Protein AF-A0A7C1BFT5-F1 (afdb_monomer)

pLDDT: mean 89.75, std 9.21, range [56.72, 97.69]

Mean predicted aligned error: 4.36 Å

Radius of gyration: 13.55 Å; Cα contacts (8 Å, |Δi|>4): 122; chains: 1; bounding box: 38×24×30 Å

Nearest PDB structures (foldseek):
  6qnp-assembly3_C  TM=5.684E-01  e=1.935E+00  Homo sapiens
  6rbk-assembly1_C  TM=3.543E-01  e=9.810E+00  Serratia entomophila

Foldseek 3Di:
DADPVGDWDDLDPVAPQKIWHWDDDPPAIWIAIGGNVCRVSRVVDDTDGPVRLVVVQVVCVVVVVDGDVCSSDDVVVRVVRHVVVVVVD

Solvent-accessible surface area (backbone atoms only — not comparable to full-atom values): 5245 Å² total; per-residue (Å²): 96,74,60,97,93,39,38,35,49,54,56,41,84,92,42,80,50,38,37,36,33,44,46,83,49,97,88,50,53,26,38,33,65,38,33,71,92,40,66,62,48,44,80,78,45,68,78,41,47,54,68,58,54,51,52,52,40,51,52,27,58,74,71,66,77,53,82,54,74,56,84,53,64,57,67,67,62,44,54,49,51,55,52,53,57,64,75,76,110

Secondary structure (DSSP, 8-state):
-EETTEEEE-SSTT-TTEEEEEEE-SSSEEEEEEETTBTHHHHH---EEHHHHHHHHHHHHHTT----GGGG--HHHHHHHHHHHHHT-

Structure (mmCIF, N/CA/C/O backbone):
data_AF-A0A7C1BFT5-F1
#
_entry.id   AF-A0A7C1BFT5-F1
#
loop_
_atom_site.group_PDB
_atom_site.id
_atom_site.type_symbol
_atom_site.label_atom_id
_atom_site.label_alt_id
_atom_site.label_comp_id
_atom_site.label_asym_id
_atom_site.label_entity_id
_atom_site.label_seq_id
_atom_site.pdbx_PDB_ins_code
_atom_site.Cartn_x
_atom_site.Cartn_y
_atom_site.Cartn_z
_atom_site.occupancy
_atom_site.B_iso_or_equiv
_atom_site.auth_seq_id
_atom_site.auth_comp_id
_atom_site.auth_asym_id
_atom_site.auth_atom_id
_atom_site.pdbx_PDB_model_num
ATOM 1 N N . MET A 1 1 ? -11.028 4.062 1.751 1.00 87.62 1 MET A N 1
ATOM 2 C CA . MET A 1 1 ? -12.015 3.246 1.009 1.00 87.62 1 MET A CA 1
ATOM 3 C C . MET A 1 1 ? -11.845 1.804 1.467 1.00 87.62 1 MET A C 1
ATOM 5 O O . MET A 1 1 ? -10.771 1.491 1.972 1.00 87.62 1 MET A O 1
ATOM 9 N N . GLN A 1 2 ? -12.876 0.965 1.364 1.00 93.75 2 GLN A N 1
ATOM 10 C CA . GLN A 1 2 ? -12.843 -0.425 1.831 1.00 93.75 2 GLN A CA 1
ATOM 11 C C . GLN A 1 2 ? -13.660 -1.312 0.889 1.00 93.75 2 GLN A C 1
ATOM 13 O O . GLN A 1 2 ? -14.704 -0.875 0.406 1.00 93.75 2 GLN A O 1
ATOM 18 N N . ASP A 1 3 ? -13.191 -2.528 0.639 1.00 94.50 3 ASP A N 1
ATOM 19 C CA . ASP A 1 3 ? -13.945 -3.605 -0.009 1.00 94.50 3 ASP A CA 1
ATOM 20 C C . ASP A 1 3 ? -13.674 -4.950 0.698 1.00 94.50 3 ASP A C 1
ATOM 22 O O . ASP A 1 3 ? -13.157 -4.969 1.819 1.00 94.50 3 ASP A O 1
ATOM 26 N N . GLU A 1 4 ? -14.047 -6.065 0.068 1.00 93.75 4 GLU A N 1
ATOM 27 C CA . GLU A 1 4 ? -13.882 -7.424 0.604 1.00 93.75 4 GLU A CA 1
ATOM 28 C C . GLU A 1 4 ? -12.414 -7.828 0.829 1.00 93.75 4 GLU A C 1
ATOM 30 O O . GLU A 1 4 ? -12.138 -8.656 1.696 1.00 93.75 4 GLU A O 1
ATOM 35 N N . LEU A 1 5 ? -11.465 -7.228 0.100 1.00 92.56 5 LEU A N 1
ATOM 36 C CA . LEU A 1 5 ? -10.027 -7.479 0.249 1.00 92.56 5 LEU A CA 1
ATOM 37 C C . LEU A 1 5 ? -9.389 -6.598 1.337 1.00 92.56 5 LEU A C 1
ATOM 39 O O . LEU A 1 5 ? -8.291 -6.897 1.811 1.00 92.56 5 LEU A O 1
ATOM 43 N N . GLY A 1 6 ? -10.078 -5.534 1.763 1.00 95.06 6 GLY A N 1
ATOM 44 C CA . GLY A 1 6 ? -9.700 -4.713 2.910 1.00 95.06 6 GLY A CA 1
ATOM 45 C C . GLY A 1 6 ? -9.702 -3.212 2.636 1.00 95.06 6 GLY A C 1
ATOM 46 O O . GLY A 1 6 ? -10.375 -2.706 1.736 1.00 95.06 6 GLY A O 1
ATOM 47 N N . LEU A 1 7 ? -8.961 -2.472 3.464 1.00 97.44 7 LEU A N 1
ATOM 48 C CA . LEU A 1 7 ? -8.784 -1.030 3.310 1.00 97.44 7 LEU A CA 1
ATOM 49 C C . LEU A 1 7 ? -7.800 -0.746 2.185 1.00 97.44 7 LEU A C 1
ATOM 51 O O . LEU A 1 7 ? -6.739 -1.361 2.119 1.00 97.44 7 LEU A O 1
ATOM 55 N N . TYR A 1 8 ? -8.124 0.226 1.339 1.00 97.31 8 TYR A N 1
ATOM 56 C CA . TYR A 1 8 ? -7.252 0.614 0.239 1.00 97.31 8 TYR A CA 1
ATOM 57 C C . TYR A 1 8 ? -7.349 2.101 -0.107 1.00 97.31 8 TYR A C 1
ATOM 59 O O . TYR A 1 8 ? -8.316 2.805 0.232 1.00 97.31 8 TYR A O 1
ATOM 67 N N . TYR A 1 9 ? -6.344 2.556 -0.854 1.00 97.06 9 TYR A N 1
ATOM 68 C CA . TYR A 1 9 ? -6.369 3.793 -1.628 1.00 97.06 9 TYR A CA 1
ATOM 69 C C . TYR A 1 9 ? -6.001 3.543 -3.093 1.00 97.06 9 TYR A C 1
ATOM 71 O O . TYR A 1 9 ? -5.490 2.485 -3.455 1.00 97.06 9 TYR A O 1
ATOM 79 N N . ASN A 1 10 ? -6.300 4.523 -3.948 1.00 96.38 10 ASN A N 1
ATOM 80 C CA . ASN A 1 10 ? -5.894 4.504 -5.351 1.00 96.38 10 ASN A CA 1
ATOM 81 C C . ASN A 1 10 ? -4.568 5.269 -5.457 1.00 96.38 10 ASN A C 1
ATOM 83 O O . ASN A 1 10 ? -4.607 6.497 -5.339 1.00 96.38 10 ASN A O 1
ATOM 87 N N . PRO A 1 11 ? -3.420 4.593 -5.639 1.00 94.50 11 PRO A N 1
ATOM 88 C CA . PRO A 1 11 ? -2.117 5.258 -5.684 1.00 94.50 11 PRO A CA 1
ATOM 89 C C . PRO A 1 11 ? -1.953 6.136 -6.933 1.00 94.50 11 PRO A C 1
ATOM 91 O O . PRO A 1 11 ? -1.151 7.062 -6.938 1.00 94.50 11 PRO A O 1
ATOM 94 N N . ILE A 1 12 ? -2.741 5.870 -7.979 1.00 93.62 12 ILE A N 1
ATOM 95 C CA . ILE A 1 12 ? -2.840 6.683 -9.192 1.00 93.62 12 ILE A CA 1
ATOM 96 C C . ILE A 1 12 ? -4.302 7.111 -9.324 1.00 93.62 12 ILE A C 1
ATOM 98 O O . ILE A 1 12 ? -5.200 6.272 -9.436 1.00 93.62 12 ILE A O 1
ATOM 102 N N . LEU A 1 13 ? -4.575 8.415 -9.273 1.00 89.44 13 LEU A N 1
ATOM 103 C CA . LEU A 1 13 ? -5.950 8.917 -9.223 1.00 89.44 13 LEU A CA 1
ATOM 104 C C . LEU A 1 13 ? -6.711 8.628 -10.518 1.00 89.44 13 LEU A C 1
ATOM 106 O O . LEU A 1 13 ? -7.893 8.281 -10.454 1.00 89.44 13 LEU A O 1
ATOM 110 N N . GLU A 1 14 ? -6.022 8.715 -11.649 1.00 93.50 14 GLU A N 1
ATOM 111 C CA . GLU A 1 14 ? -6.531 8.490 -12.998 1.00 93.50 14 GLU A CA 1
ATOM 112 C C . GLU A 1 14 ? -6.717 6.998 -13.313 1.00 93.50 14 GLU A C 1
ATOM 114 O O . GLU A 1 14 ? -7.480 6.654 -14.213 1.00 93.50 14 GLU A O 1
ATOM 119 N N . ASN A 1 15 ? -6.069 6.100 -12.559 1.00 92.75 15 ASN A N 1
ATOM 120 C CA . ASN A 1 15 ? -6.124 4.659 -12.785 1.00 92.75 15 ASN A CA 1
ATOM 121 C C . ASN A 1 15 ? -6.694 3.912 -11.570 1.00 92.75 15 ASN A C 1
ATOM 123 O O . ASN A 1 15 ? -5.967 3.431 -10.705 1.00 92.75 15 ASN A O 1
ATOM 127 N N . LYS A 1 16 ? -8.022 3.754 -11.549 1.00 92.06 16 LYS A N 1
ATOM 128 C CA . LYS A 1 16 ? -8.758 3.028 -10.494 1.00 92.06 16 LYS A CA 1
ATOM 129 C C . LYS A 1 16 ? -8.629 1.504 -10.559 1.00 92.06 16 LYS A C 1
ATOM 131 O O . LYS A 1 16 ? -9.179 0.816 -9.699 1.00 92.06 16 LYS A O 1
ATOM 136 N N . LYS A 1 17 ? -7.949 0.976 -11.581 1.00 94.19 17 LYS A N 1
ATOM 137 C CA . LYS A 1 17 ? -7.672 -0.459 -11.691 1.00 94.19 17 LYS A CA 1
ATOM 138 C C . LYS A 1 17 ? -6.552 -0.890 -10.759 1.00 94.19 17 LYS A C 1
ATOM 140 O O . LYS A 1 17 ? -6.523 -2.048 -10.369 1.00 94.19 17 LYS A O 1
ATOM 145 N N . ILE A 1 18 ? -5.672 0.037 -10.382 1.00 93.88 18 ILE A N 1
ATOM 146 C CA . ILE A 1 18 ? -4.616 -0.209 -9.407 1.00 93.88 18 ILE A CA 1
ATOM 147 C C . ILE A 1 18 ? -5.107 0.254 -8.042 1.00 93.88 18 ILE A C 1
ATOM 149 O O . ILE A 1 18 ? -5.542 1.396 -7.871 1.00 93.88 18 ILE A O 1
ATOM 153 N N . ARG A 1 19 ? -5.007 -0.634 -7.058 1.00 96.06 19 ARG A N 1
ATOM 154 C CA . ARG A 1 19 ? -5.303 -0.342 -5.656 1.00 96.06 19 ARG A CA 1
ATOM 155 C C . ARG A 1 19 ? -4.096 -0.697 -4.810 1.00 96.06 19 ARG A C 1
ATOM 157 O O . ARG A 1 19 ? -3.413 -1.687 -5.062 1.00 96.06 19 ARG A O 1
ATOM 164 N N . MET A 1 20 ? -3.855 0.123 -3.798 1.00 96.69 20 MET A N 1
ATOM 165 C CA . MET A 1 20 ? -2.905 -0.180 -2.744 1.00 96.69 20 MET A CA 1
ATOM 166 C C . MET A 1 20 ? -3.687 -0.496 -1.479 1.00 96.69 20 MET A C 1
ATOM 168 O O . MET A 1 20 ? -4.283 0.398 -0.871 1.00 96.69 20 MET A O 1
ATOM 172 N N . TYR A 1 21 ? -3.696 -1.770 -1.111 1.00 97.44 21 TYR A N 1
ATOM 173 C CA . TYR A 1 21 ? -4.286 -2.240 0.129 1.00 97.44 21 TYR A CA 1
ATOM 174 C C . TYR A 1 21 ? -3.350 -1.964 1.295 1.00 97.44 21 TYR A C 1
ATOM 176 O O . TYR A 1 21 ? -2.128 -2.025 1.152 1.00 97.44 21 TYR A O 1
ATOM 184 N N . VAL A 1 22 ? -3.938 -1.650 2.446 1.00 97.69 22 VAL A N 1
ATOM 185 C CA . VAL A 1 22 ? -3.222 -1.307 3.673 1.00 97.69 22 VAL A CA 1
ATOM 186 C C . VAL A 1 22 ? -3.833 -2.026 4.862 1.00 97.69 22 VAL A C 1
ATOM 188 O O . VAL A 1 22 ? -5.056 -2.116 4.993 1.00 97.69 22 VAL A O 1
ATOM 191 N N . ARG A 1 23 ? -2.981 -2.503 5.765 1.00 96.88 23 ARG A N 1
ATOM 192 C CA . ARG A 1 23 ? -3.414 -3.045 7.055 1.00 96.88 23 ARG A CA 1
ATOM 193 C C . ARG A 1 23 ? -2.422 -2.684 8.154 1.00 96.88 23 ARG A C 1
ATOM 195 O O . ARG A 1 23 ? -1.277 -2.331 7.880 1.00 96.88 23 ARG A O 1
ATOM 202 N N . SER A 1 24 ? -2.877 -2.776 9.400 1.00 95.94 24 SER A N 1
ATOM 203 C CA . SER A 1 24 ? -1.958 -2.821 10.536 1.00 95.94 24 SER A CA 1
ATOM 204 C C . SER A 1 24 ? -1.342 -4.214 10.583 1.00 95.94 24 SER A C 1
ATOM 206 O O . SER A 1 24 ? -2.079 -5.186 10.760 1.00 95.94 24 SER A O 1
ATOM 208 N N . GLY A 1 25 ? -0.027 -4.302 10.406 1.00 92.06 25 GLY A N 1
ATOM 209 C CA . GLY A 1 25 ? 0.744 -5.492 10.741 1.00 92.06 25 GLY A CA 1
ATOM 210 C C . GLY A 1 25 ? 1.027 -5.562 12.242 1.00 92.06 25 GLY A C 1
ATOM 211 O O . GLY A 1 25 ? 0.482 -4.778 13.027 1.00 92.06 25 GLY A O 1
ATOM 212 N N . THR A 1 26 ? 1.883 -6.507 12.631 1.00 87.50 26 THR A N 1
ATOM 213 C CA . THR A 1 26 ? 2.324 -6.691 14.024 1.00 87.50 26 THR A CA 1
ATOM 214 C C . THR A 1 26 ? 3.139 -5.496 14.517 1.00 87.50 26 THR A C 1
ATOM 216 O O . THR A 1 26 ? 2.852 -4.971 15.590 1.00 87.50 26 THR A O 1
ATOM 219 N N . ASP A 1 27 ? 4.103 -5.042 13.710 1.00 88.94 27 ASP A N 1
ATOM 220 C C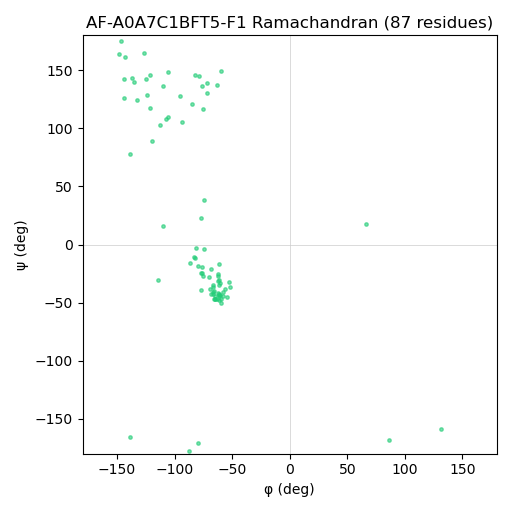A . ASP A 1 27 ? 5.061 -3.997 14.093 1.00 88.94 27 ASP A CA 1
ATOM 221 C C . ASP A 1 27 ? 4.909 -2.712 13.267 1.00 88.94 27 ASP A C 1
ATOM 223 O O . ASP A 1 27 ? 5.152 -1.609 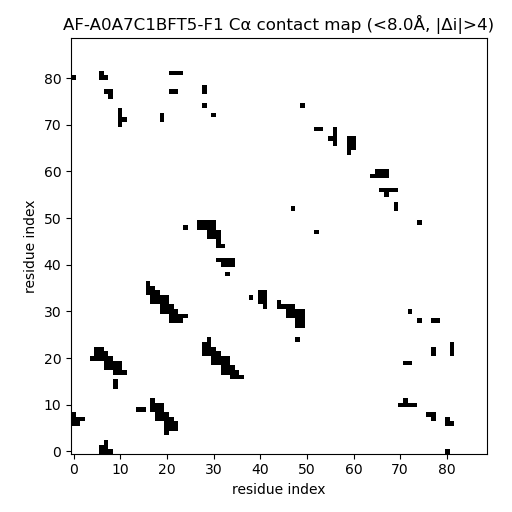13.762 1.00 88.94 27 ASP A O 1
ATOM 227 N N . GLU A 1 28 ? 4.470 -2.823 12.011 1.00 94.56 28 GLU A N 1
ATOM 228 C CA . GL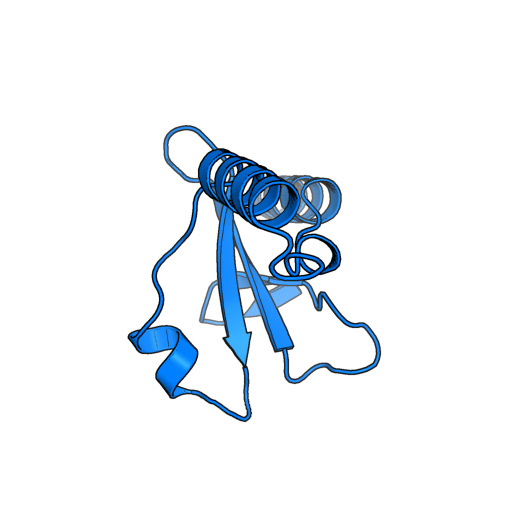U A 1 28 ? 4.294 -1.673 11.130 1.00 94.56 28 GLU A CA 1
ATOM 229 C C . GLU A 1 28 ? 3.127 -1.817 10.148 1.00 94.56 28 GLU A C 1
ATOM 231 O O . GLU A 1 28 ? 2.426 -2.827 10.097 1.00 94.56 28 GLU A O 1
ATOM 236 N N . ILE A 1 29 ? 2.875 -0.749 9.388 1.00 96.69 29 ILE A N 1
ATOM 237 C CA . ILE A 1 29 ? 1.876 -0.755 8.322 1.00 96.69 29 ILE A CA 1
ATOM 238 C C . ILE A 1 29 ? 2.403 -1.604 7.172 1.00 96.69 29 ILE A C 1
ATOM 240 O O . ILE A 1 29 ? 3.515 -1.387 6.684 1.00 96.69 29 ILE A O 1
ATOM 244 N N . GLU A 1 30 ? 1.559 -2.513 6.707 1.00 97.69 30 GLU A N 1
ATOM 245 C CA . GLU A 1 30 ? 1.836 -3.344 5.547 1.00 97.69 30 GLU A CA 1
ATOM 246 C C . GLU A 1 30 ? 1.016 -2.881 4.347 1.00 97.69 30 GLU A C 1
ATOM 248 O O . GLU A 1 30 ? -0.123 -2.414 4.473 1.00 97.69 30 GLU A O 1
ATOM 253 N N . PHE A 1 31 ? 1.601 -3.069 3.171 1.00 97.06 31 PHE A N 1
ATOM 254 C CA . PHE A 1 31 ? 1.039 -2.700 1.886 1.00 97.06 31 PHE A CA 1
ATOM 255 C C . PHE A 1 31 ? 0.927 -3.931 0.995 1.00 97.06 31 PHE A C 1
ATOM 257 O O . PHE A 1 31 ? 1.788 -4.810 1.026 1.00 97.06 31 PHE A O 1
ATOM 264 N N . ARG A 1 32 ? -0.111 -3.986 0.165 1.00 96.00 32 ARG A N 1
ATOM 265 C CA . ARG A 1 32 ? -0.240 -5.008 -0.877 1.00 96.00 32 ARG A CA 1
ATOM 266 C C . ARG A 1 32 ? -0.876 -4.404 -2.112 1.00 96.00 32 ARG A C 1
ATOM 268 O O . ARG A 1 32 ? -1.934 -3.779 -2.038 1.00 96.00 32 ARG A O 1
ATOM 275 N N . MET A 1 33 ? -0.212 -4.568 -3.246 1.00 93.88 33 MET A N 1
ATOM 276 C CA . MET A 1 33 ? -0.716 -4.058 -4.511 1.00 93.88 33 MET A CA 1
ATOM 277 C C . MET A 1 33 ? -1.734 -5.023 -5.106 1.00 93.88 33 MET A C 1
ATOM 279 O O . MET A 1 33 ? -1.615 -6.238 -4.978 1.00 93.88 33 MET A O 1
ATOM 283 N N . TRP A 1 34 ? -2.723 -4.454 -5.777 1.00 94.94 34 TRP A N 1
ATOM 284 C CA . TRP A 1 34 ? -3.692 -5.183 -6.571 1.00 94.94 34 TRP A CA 1
ATOM 285 C C . TRP A 1 34 ? -3.926 -4.449 -7.884 1.00 94.94 34 TRP A C 1
ATOM 287 O O . TRP A 1 34 ? -3.974 -3.213 -7.911 1.00 94.94 34 TRP A O 1
ATOM 297 N N . ASN A 1 35 ? -4.116 -5.208 -8.957 1.00 94.06 35 ASN A N 1
ATOM 298 C CA . ASN A 1 35 ? -4.427 -4.682 -10.273 1.00 94.06 35 ASN A CA 1
ATOM 299 C C . ASN A 1 35 ? -5.599 -5.457 -10.888 1.00 94.06 35 ASN A C 1
ATOM 301 O O . ASN A 1 35 ? -5.525 -6.668 -11.057 1.00 94.06 35 ASN A O 1
ATOM 305 N N . ALA A 1 36 ? -6.665 -4.758 -11.276 1.00 93.31 36 ALA A N 1
ATOM 306 C CA . ALA A 1 36 ? -7.829 -5.371 -11.917 1.00 93.31 36 ALA A CA 1
ATOM 307 C C . ALA A 1 36 ? -7.493 -6.054 -13.255 1.00 93.31 36 ALA A C 1
ATOM 309 O O . ALA A 1 36 ? -8.149 -7.023 -13.626 1.00 93.31 36 ALA A O 1
ATOM 310 N N . ASP A 1 37 ? -6.493 -5.534 -13.976 1.00 94.88 37 ASP A N 1
ATOM 311 C CA . ASP A 1 37 ? -6.046 -6.094 -15.258 1.00 94.88 37 ASP A CA 1
ATOM 312 C C . ASP A 1 37 ? -5.070 -7.272 -15.076 1.00 94.88 37 ASP A C 1
ATOM 314 O O . ASP A 1 37 ? -4.774 -7.970 -16.042 1.00 94.88 37 ASP A O 1
ATOM 318 N N . ASP A 1 38 ? -4.584 -7.503 -13.852 1.00 92.81 38 ASP A N 1
ATOM 319 C CA . ASP A 1 38 ? -3.700 -8.616 -13.500 1.00 92.81 38 ASP A CA 1
ATOM 320 C C . ASP A 1 38 ? -4.114 -9.225 -12.146 1.00 92.81 38 ASP A C 1
ATOM 322 O O . ASP A 1 38 ? -3.504 -8.939 -11.112 1.00 92.81 38 ASP A O 1
ATOM 326 N N . PRO A 1 39 ? -5.180 -10.051 -12.118 1.00 86.06 39 PRO A N 1
ATOM 327 C CA . PRO A 1 39 ? -5.652 -10.673 -10.883 1.00 86.06 39 PRO A CA 1
ATOM 328 C C . PRO A 1 39 ? -4.623 -11.611 -10.236 1.00 86.06 39 PRO A C 1
ATOM 330 O O . PRO A 1 39 ? -4.649 -11.781 -9.018 1.00 86.06 39 PRO A O 1
ATOM 333 N N . GLY A 1 40 ? -3.714 -12.194 -11.033 1.00 90.50 4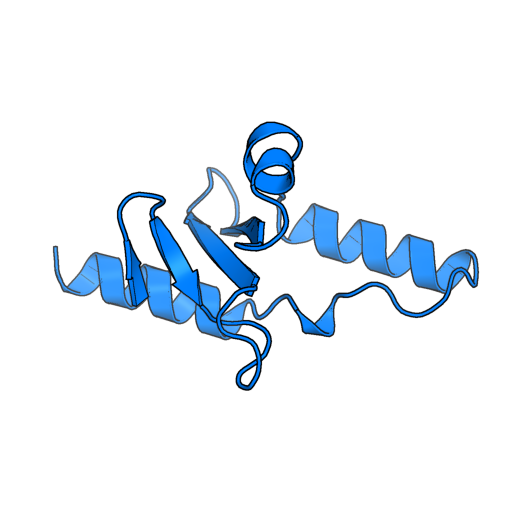0 GLY A N 1
ATOM 334 C CA . GLY A 1 40 ? -2.648 -13.080 -10.551 1.00 90.50 40 GLY A CA 1
ATOM 335 C C . GLY A 1 40 ? -1.690 -12.373 -9.597 1.00 90.50 40 GLY A C 1
ATOM 336 O O . GLY A 1 40 ? -1.256 -12.970 -8.617 1.00 90.50 40 GLY A O 1
ATOM 337 N N . MET A 1 41 ? -1.488 -11.062 -9.783 1.00 89.31 41 MET A N 1
ATOM 338 C CA . MET A 1 41 ? -0.694 -10.224 -8.882 1.00 89.31 41 MET A CA 1
ATOM 339 C C . MET A 1 41 ? -1.120 -10.352 -7.4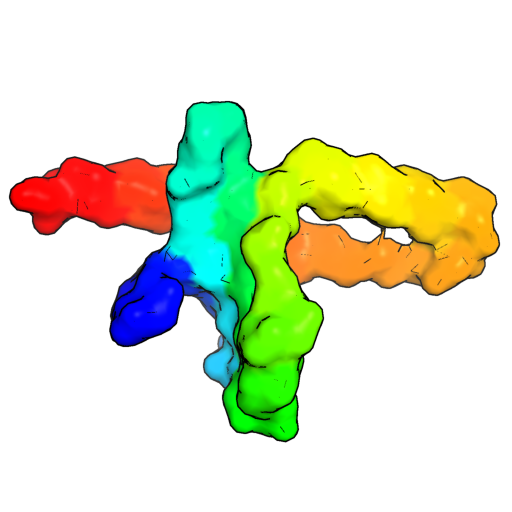17 1.00 89.31 41 MET A C 1
ATOM 341 O O . MET A 1 41 ? -0.272 -10.312 -6.529 1.00 89.31 41 MET A O 1
ATOM 345 N N . TRP A 1 42 ? -2.418 -10.493 -7.133 1.00 90.81 42 TRP A N 1
ATOM 346 C CA . TRP A 1 42 ? -2.852 -10.656 -5.750 1.00 90.81 42 TRP A CA 1
ATOM 347 C C . TRP A 1 42 ? -2.357 -11.974 -5.170 1.00 90.81 42 TRP A C 1
ATOM 349 O O . TRP A 1 42 ? -1.805 -11.971 -4.080 1.00 90.81 42 TRP A O 1
ATOM 359 N N . GLU A 1 43 ? -2.514 -13.081 -5.888 1.00 88.69 43 GLU A N 1
ATOM 360 C CA . GLU A 1 43 ? -2.118 -14.408 -5.406 1.00 88.69 43 GLU A CA 1
ATOM 361 C C . GLU A 1 43 ? -0.594 -14.555 -5.314 1.00 88.69 43 GLU A C 1
ATOM 363 O O . GLU A 1 43 ? -0.082 -15.106 -4.339 1.00 88.69 43 GLU A O 1
ATOM 368 N N . ASP A 1 44 ? 0.131 -13.991 -6.280 1.00 88.38 44 ASP A N 1
ATOM 369 C CA . ASP A 1 44 ? 1.587 -14.110 -6.381 1.00 88.38 44 ASP A CA 1
ATOM 370 C C . ASP A 1 44 ? 2.336 -13.209 -5.385 1.00 88.38 44 ASP A C 1
ATOM 372 O O . ASP A 1 44 ? 3.477 -13.497 -5.011 1.00 88.38 44 ASP A O 1
ATOM 376 N N . HIS A 1 45 ? 1.714 -12.115 -4.931 1.00 85.25 45 HIS A N 1
ATOM 377 C CA . HIS A 1 45 ? 2.346 -11.153 -4.029 1.00 85.25 45 HIS A CA 1
ATOM 378 C C . HIS A 1 45 ? 1.758 -11.190 -2.623 1.00 85.25 45 HIS A C 1
ATOM 380 O O . HIS A 1 45 ? 0.547 -11.175 -2.426 1.00 85.25 45 HIS A O 1
ATOM 386 N N . GLY A 1 46 ? 2.632 -11.153 -1.618 1.00 91.81 46 GLY A N 1
ATOM 387 C CA . GLY A 1 46 ? 2.255 -11.027 -0.214 1.00 91.81 46 GLY A CA 1
ATOM 388 C C . GLY A 1 46 ? 2.094 -9.580 0.256 1.00 91.81 46 GLY A C 1
ATOM 389 O O . GLY A 1 46 ? 2.248 -8.618 -0.496 1.00 91.81 46 GLY A O 1
ATOM 390 N N . TRP A 1 47 ? 1.804 -9.443 1.546 1.00 95.56 47 TRP A N 1
ATOM 391 C CA . TRP A 1 47 ? 1.903 -8.171 2.254 1.00 95.56 47 TRP A CA 1
ATOM 392 C C . TRP A 1 47 ? 3.367 -7.795 2.451 1.00 95.56 47 TRP A C 1
ATOM 394 O O . TRP A 1 47 ? 4.193 -8.654 2.756 1.00 95.56 47 TRP A O 1
ATOM 404 N N . VAL A 1 48 ? 3.677 -6.514 2.266 1.00 94.25 48 VAL A N 1
ATOM 405 C CA . VAL A 1 48 ? 5.031 -5.988 2.399 1.00 94.25 48 VAL A CA 1
ATOM 406 C C . VAL A 1 48 ? 5.058 -4.862 3.415 1.00 94.25 48 VAL A C 1
ATOM 408 O O . VAL A 1 48 ? 4.303 -3.893 3.352 1.00 94.25 48 VAL A O 1
ATOM 411 N N . GLU A 1 49 ? 5.979 -5.018 4.342 1.00 95.69 49 GLU A N 1
ATOM 412 C CA . GLU A 1 49 ? 6.338 -4.106 5.409 1.00 95.69 49 GLU A CA 1
ATOM 413 C C . GLU A 1 49 ? 6.905 -2.770 4.878 1.00 95.69 49 GLU A C 1
ATOM 415 O O . GLU A 1 49 ? 7.695 -2.739 3.926 1.00 95.69 49 GLU A O 1
ATOM 420 N N . TRP A 1 50 ? 6.498 -1.636 5.469 1.00 95.31 50 TRP A N 1
ATOM 421 C CA . TRP A 1 50 ? 6.976 -0.306 5.057 1.00 95.31 50 TRP A CA 1
ATOM 422 C C . TRP A 1 50 ? 8.503 -0.182 5.102 1.00 95.31 50 TRP A C 1
ATOM 424 O O . TRP A 1 50 ? 9.119 0.444 4.234 1.00 95.31 50 TRP A O 1
ATOM 434 N N . SER A 1 51 ? 9.137 -0.775 6.108 1.00 94.25 51 SER A N 1
ATOM 435 C CA . SER A 1 51 ? 10.586 -0.829 6.240 1.00 94.25 51 SER A CA 1
ATOM 436 C C . SER A 1 51 ? 11.239 -1.592 5.085 1.00 94.25 51 SER A C 1
ATOM 438 O O . SER A 1 51 ? 12.238 -1.115 4.543 1.00 94.25 51 SER A O 1
ATOM 440 N N . ALA A 1 52 ? 10.662 -2.716 4.656 1.00 92.69 52 ALA A N 1
ATOM 441 C CA . ALA A 1 52 ? 11.144 -3.501 3.523 1.00 92.69 52 ALA A CA 1
ATOM 442 C C . ALA A 1 52 ? 11.006 -2.732 2.198 1.00 92.69 52 ALA A C 1
ATOM 444 O O . ALA A 1 52 ? 11.933 -2.732 1.388 1.00 92.69 52 ALA A O 1
ATOM 445 N N . ILE A 1 53 ? 9.905 -1.995 2.004 1.00 92.12 53 ILE A N 1
ATOM 446 C CA . ILE A 1 53 ? 9.702 -1.130 0.827 1.00 92.12 53 ILE A CA 1
ATOM 447 C C . ILE A 1 53 ? 10.773 -0.034 0.750 1.00 92.12 53 ILE A C 1
ATOM 449 O O . ILE A 1 53 ? 11.340 0.204 -0.319 1.00 92.12 53 ILE A O 1
ATOM 453 N N . LYS A 1 54 ? 11.083 0.620 1.877 1.00 91.88 54 LYS A N 1
ATOM 454 C CA . LYS A 1 54 ? 12.147 1.637 1.939 1.00 91.88 54 LYS A CA 1
ATOM 455 C C . LYS A 1 54 ? 13.520 1.041 1.624 1.00 91.88 54 LYS A C 1
ATOM 457 O O . LYS A 1 54 ? 14.228 1.595 0.792 1.00 91.88 54 LYS A O 1
ATOM 462 N N . GLN A 1 55 ? 13.855 -0.100 2.228 1.00 91.19 55 GLN A N 1
ATOM 463 C CA . GLN A 1 55 ? 15.128 -0.788 1.986 1.00 91.19 55 GLN A CA 1
ATOM 464 C C . GLN A 1 55 ? 15.285 -1.185 0.516 1.00 91.19 55 GLN A C 1
ATOM 466 O O . GLN A 1 55 ? 16.311 -0.899 -0.097 1.0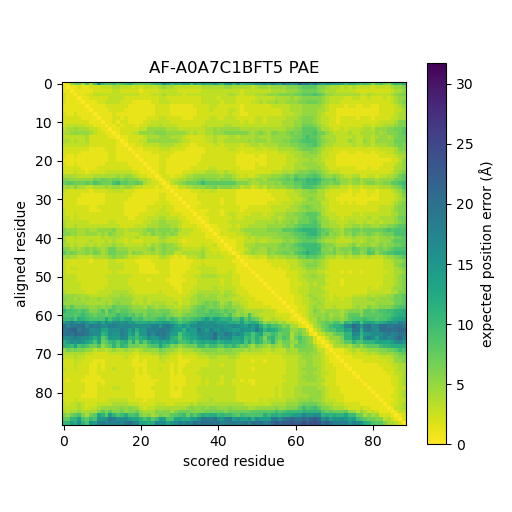0 91.19 55 GLN A O 1
ATOM 471 N N . ALA A 1 56 ? 14.246 -1.776 -0.083 1.00 87.81 56 ALA A N 1
ATOM 472 C CA . ALA A 1 56 ? 14.251 -2.107 -1.503 1.00 87.81 56 ALA A CA 1
ATOM 473 C C . ALA A 1 56 ? 14.473 -0.858 -2.364 1.00 87.81 56 ALA A C 1
ATOM 475 O O . ALA A 1 56 ? 15.231 -0.886 -3.328 1.00 87.81 56 ALA A O 1
ATOM 476 N N . ALA A 1 57 ? 13.855 0.266 -2.010 1.00 87.31 57 ALA A N 1
ATOM 477 C CA . ALA A 1 57 ? 14.030 1.488 -2.771 1.00 87.31 57 ALA A CA 1
ATOM 478 C C . ALA A 1 57 ? 15.446 2.074 -2.701 1.00 87.31 57 ALA A C 1
ATOM 480 O O . ALA A 1 57 ? 15.914 2.635 -3.695 1.00 87.31 57 ALA A O 1
ATOM 481 N N . ASP A 1 58 ? 16.120 1.944 -1.561 1.00 87.12 58 ASP A N 1
ATOM 482 C CA . ASP A 1 58 ? 17.515 2.357 -1.424 1.00 87.12 58 ASP A CA 1
ATOM 483 C C . ASP A 1 58 ? 18.432 1.477 -2.285 1.00 87.12 58 ASP A C 1
ATOM 485 O O . ASP A 1 58 ? 19.220 2.015 -3.063 1.00 87.12 58 ASP A O 1
ATOM 489 N N . LEU A 1 59 ? 18.216 0.155 -2.304 1.00 84.31 59 LEU A N 1
ATOM 490 C CA . LEU A 1 59 ? 18.944 -0.764 -3.193 1.00 84.31 59 LEU A CA 1
ATOM 491 C C . LEU A 1 59 ? 18.771 -0.407 -4.680 1.00 84.31 59 LEU A C 1
ATOM 493 O O . LEU A 1 59 ? 19.744 -0.348 -5.428 1.00 84.31 59 LEU A O 1
ATOM 497 N N . TYR A 1 60 ? 17.549 -0.089 -5.123 1.00 80.12 60 TYR A N 1
ATOM 498 C CA . TYR A 1 60 ? 17.302 0.318 -6.516 1.00 80.12 60 TYR A CA 1
ATOM 499 C C . TYR A 1 60 ? 18.047 1.604 -6.905 1.00 80.12 60 TYR A C 1
ATOM 501 O O . TYR A 1 60 ? 18.474 1.741 -8.057 1.00 80.12 60 TYR A O 1
ATOM 509 N N . ARG A 1 61 ? 18.193 2.552 -5.965 1.00 76.50 61 ARG A N 1
ATOM 510 C CA . ARG A 1 61 ? 18.962 3.789 -6.181 1.00 76.50 61 ARG A CA 1
ATOM 511 C C . ARG A 1 61 ? 20.453 3.493 -6.315 1.00 76.50 61 ARG A C 1
ATOM 513 O O . ARG A 1 61 ? 21.089 4.069 -7.194 1.00 76.50 61 ARG A O 1
ATOM 520 N N . G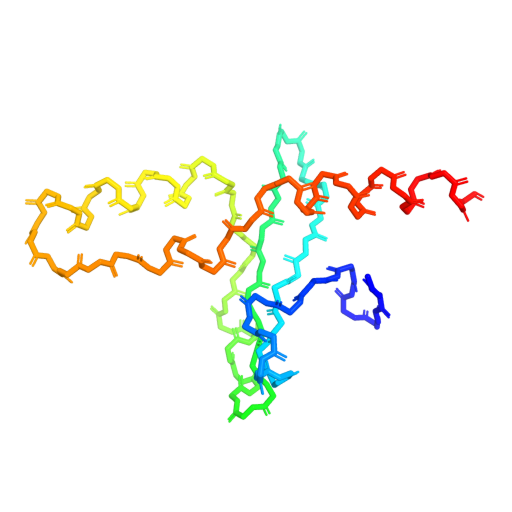LU A 1 62 ? 20.984 2.610 -5.474 1.00 78.25 62 GLU A N 1
ATOM 521 C CA . GLU A 1 62 ? 22.397 2.217 -5.477 1.00 78.25 62 GLU A CA 1
ATOM 522 C C . GLU A 1 62 ? 22.784 1.444 -6.746 1.00 78.25 62 GLU A C 1
ATOM 524 O O . GLU A 1 62 ? 23.830 1.706 -7.337 1.00 78.25 62 GLU A O 1
ATOM 529 N N . GLU A 1 63 ? 21.920 0.544 -7.221 1.00 78.62 63 GLU A N 1
ATOM 530 C CA . GLU A 1 63 ? 22.182 -0.298 -8.397 1.00 78.62 63 GLU A CA 1
ATOM 531 C C . GLU A 1 63 ? 21.915 0.403 -9.745 1.00 78.62 63 GLU A C 1
ATOM 533 O O . GLU A 1 63 ? 22.113 -0.194 -10.806 1.00 78.62 63 GLU A O 1
ATOM 538 N N . GLY A 1 64 ? 21.423 1.648 -9.743 1.00 66.62 64 GLY A N 1
ATOM 539 C CA . GLY A 1 64 ? 21.114 2.394 -10.968 1.00 66.62 64 GLY A CA 1
ATOM 540 C C . GLY A 1 64 ? 19.964 1.803 -11.799 1.00 66.62 64 GLY A C 1
ATOM 541 O O . GLY A 1 64 ? 19.810 2.157 -12.968 1.00 66.62 64 GLY A O 1
ATOM 542 N N . ARG A 1 65 ? 19.123 0.937 -11.213 1.00 63.94 65 ARG A N 1
ATOM 543 C CA . ARG A 1 65 ? 18.022 0.213 -11.890 1.00 63.94 65 ARG A CA 1
ATOM 544 C C . ARG A 1 65 ? 16.767 1.065 -12.152 1.00 63.94 65 ARG A C 1
ATOM 546 O O . ARG A 1 65 ? 15.673 0.541 -12.339 1.00 63.94 65 ARG A O 1
ATOM 553 N N . GLY A 1 66 ? 16.914 2.388 -12.202 1.00 64.12 66 GLY A N 1
ATOM 554 C CA . GLY A 1 66 ? 15.809 3.336 -12.356 1.00 64.12 66 GLY A CA 1
ATOM 555 C C . GLY A 1 66 ? 15.148 3.718 -11.027 1.00 64.12 66 GLY A C 1
ATOM 556 O O . GLY A 1 66 ? 15.685 3.477 -9.948 1.00 64.12 66 GLY A O 1
ATOM 557 N N . ARG A 1 67 ? 13.989 4.389 -11.092 1.00 59.28 67 ARG A N 1
ATOM 558 C CA . ARG A 1 67 ? 13.265 4.817 -9.886 1.00 59.28 67 ARG A CA 1
ATOM 559 C C . ARG A 1 67 ? 12.383 3.671 -9.382 1.00 59.28 67 ARG A C 1
ATOM 561 O O . ARG A 1 67 ? 11.486 3.268 -10.122 1.00 59.28 67 ARG A O 1
ATOM 568 N N . PRO A 1 68 ? 12.569 3.192 -8.139 1.00 67.69 68 PRO A N 1
ATOM 569 C CA . PRO A 1 68 ? 11.628 2.258 -7.538 1.00 67.69 68 PRO A CA 1
ATOM 570 C C . PRO A 1 68 ? 10.246 2.924 -7.486 1.00 67.69 68 PRO A C 1
ATOM 572 O O . PRO A 1 68 ? 10.164 4.154 -7.340 1.00 67.69 68 PRO A O 1
ATOM 575 N N . PRO A 1 69 ? 9.144 2.164 -7.574 1.00 78.19 69 PRO A N 1
ATOM 576 C CA . PRO A 1 69 ? 7.797 2.723 -7.598 1.00 78.19 69 PRO A CA 1
ATOM 577 C C . PRO A 1 69 ? 7.339 3.223 -6.212 1.00 78.19 69 PRO A C 1
ATOM 579 O O . PRO A 1 69 ? 6.174 3.106 -5.858 1.00 78.19 69 PRO A O 1
ATOM 582 N N . LEU A 1 70 ? 8.243 3.823 -5.426 1.00 86.94 70 LEU A N 1
ATOM 583 C CA . LEU A 1 70 ? 7.973 4.421 -4.115 1.00 86.94 70 LEU A CA 1
ATOM 584 C C . LEU A 1 70 ? 6.829 5.430 -4.149 1.00 86.94 70 LEU A C 1
ATOM 586 O O . LEU A 1 70 ? 6.102 5.554 -3.176 1.00 86.94 70 LEU A O 1
ATOM 590 N N . HIS A 1 71 ? 6.662 6.138 -5.265 1.00 87.19 71 HIS A N 1
ATOM 591 C CA . HIS A 1 71 ? 5.587 7.111 -5.443 1.00 87.19 71 HIS A CA 1
ATOM 592 C C . HIS A 1 71 ? 4.181 6.491 -5.351 1.00 87.19 71 HIS A C 1
ATOM 594 O O . HIS A 1 71 ? 3.219 7.225 -5.166 1.00 87.19 71 HIS A O 1
ATOM 600 N N . LEU A 1 72 ? 4.056 5.163 -5.468 1.00 92.38 72 LEU A N 1
ATOM 601 C CA . LEU A 1 72 ? 2.796 4.444 -5.276 1.00 92.38 72 LEU A CA 1
ATOM 602 C C . LEU A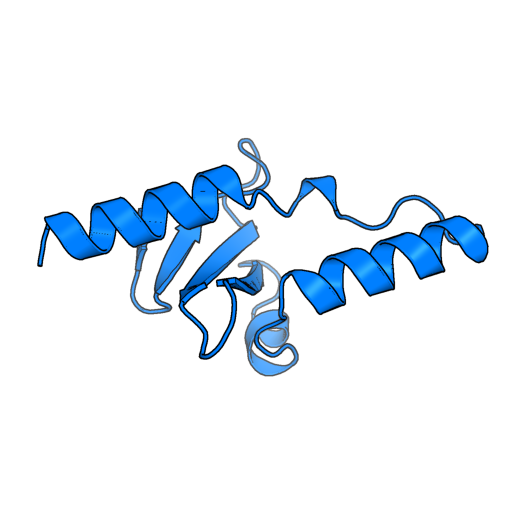 1 72 ? 2.486 4.163 -3.799 1.00 92.38 72 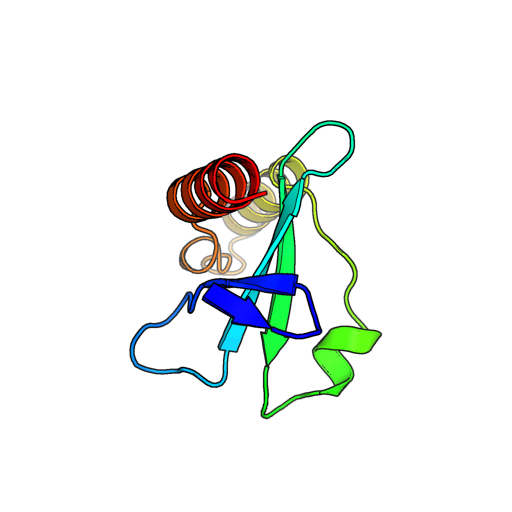LEU A C 1
ATOM 604 O O . LEU A 1 72 ? 1.371 3.747 -3.495 1.00 92.38 72 LEU A O 1
ATOM 608 N N . TYR A 1 73 ? 3.451 4.359 -2.896 1.00 94.81 73 TYR A N 1
ATOM 609 C CA . TYR A 1 73 ? 3.313 4.099 -1.467 1.00 94.81 73 TYR A CA 1
ATOM 610 C C . TYR A 1 73 ? 3.193 5.414 -0.689 1.00 94.81 73 TYR A C 1
ATOM 612 O O . TYR A 1 73 ? 4.162 6.153 -0.531 1.00 94.81 73 TYR A O 1
ATOM 620 N N . ASP A 1 74 ? 2.004 5.680 -0.155 1.00 95.44 74 ASP A N 1
ATOM 621 C CA . ASP A 1 74 ? 1.704 6.813 0.715 1.00 95.44 74 ASP A CA 1
ATOM 622 C C . ASP A 1 74 ? 1.371 6.330 2.136 1.00 95.44 74 ASP A C 1
ATOM 624 O O . ASP A 1 74 ? 0.280 5.825 2.430 1.00 95.44 74 ASP A O 1
ATOM 628 N N . VAL A 1 75 ? 2.347 6.478 3.034 1.00 95.19 75 VAL A N 1
ATOM 629 C CA . VAL A 1 75 ? 2.218 6.066 4.437 1.00 95.19 75 VAL A CA 1
ATOM 630 C C . VAL A 1 75 ? 1.258 6.957 5.227 1.00 95.19 75 VAL A C 1
ATOM 632 O O . VAL A 1 75 ? 0.635 6.487 6.179 1.00 95.19 75 VAL A O 1
ATOM 635 N N . GLU A 1 76 ? 1.092 8.223 4.848 1.00 96.19 76 GLU A N 1
ATOM 636 C CA . GLU A 1 76 ? 0.218 9.149 5.571 1.00 96.19 76 GLU A CA 1
ATOM 637 C C . GLU A 1 76 ? -1.253 8.874 5.246 1.00 96.19 76 GLU A C 1
ATOM 639 O O . GLU A 1 76 ? -2.088 8.824 6.156 1.00 96.19 76 GLU A O 1
ATOM 644 N N . ILE A 1 77 ? -1.569 8.565 3.983 1.00 96.31 77 ILE A N 1
ATOM 645 C CA . ILE A 1 77 ? -2.893 8.053 3.604 1.00 96.31 77 ILE A CA 1
ATOM 646 C C . ILE A 1 77 ? -3.173 6.725 4.313 1.00 96.31 77 ILE A C 1
ATOM 648 O O . ILE A 1 77 ? -4.265 6.546 4.855 1.00 96.31 77 ILE A O 1
ATOM 652 N N . ALA A 1 78 ? -2.199 5.811 4.366 1.00 96.75 78 ALA A N 1
ATOM 653 C CA . ALA A 1 78 ? -2.365 4.525 5.041 1.00 96.75 78 ALA A CA 1
ATOM 654 C C . ALA A 1 78 ? -2.689 4.694 6.535 1.00 96.75 78 ALA A C 1
ATOM 656 O O . ALA A 1 78 ? -3.696 4.167 7.015 1.00 96.75 78 ALA A O 1
ATOM 657 N N . LYS A 1 79 ? -1.896 5.499 7.259 1.00 96.00 79 LYS A N 1
ATOM 658 C CA . LYS A 1 79 ? -2.148 5.848 8.669 1.00 96.00 79 LYS A CA 1
ATOM 659 C C . LYS A 1 79 ? -3.540 6.437 8.854 1.00 96.00 79 LYS A C 1
ATOM 661 O O . LYS A 1 79 ? -4.248 6.064 9.790 1.00 96.00 79 LYS A O 1
ATOM 666 N N . ARG A 1 80 ? -3.938 7.354 7.968 1.00 96.06 80 ARG A N 1
ATOM 667 C CA . ARG A 1 80 ? -5.244 8.004 8.046 1.00 96.06 80 ARG A CA 1
ATOM 668 C C . ARG A 1 80 ? -6.386 7.011 7.847 1.00 96.06 80 ARG A C 1
ATOM 670 O O . ARG A 1 80 ? -7.307 7.006 8.654 1.00 96.06 80 ARG A O 1
ATOM 677 N N . LEU A 1 81 ? -6.305 6.149 6.835 1.00 95.88 81 LEU A N 1
ATOM 678 C CA . LEU A 1 81 ? -7.317 5.125 6.563 1.00 95.88 81 LEU A CA 1
ATOM 679 C C . LEU A 1 81 ? -7.482 4.149 7.728 1.00 95.88 81 LEU A C 1
ATOM 681 O O . LEU A 1 81 ? -8.609 3.830 8.103 1.00 95.88 81 LEU A O 1
ATOM 685 N N . LEU A 1 82 ? -6.370 3.698 8.310 1.00 95.44 82 LEU A N 1
ATOM 686 C CA . LEU A 1 82 ? -6.390 2.790 9.455 1.00 95.44 82 LEU A CA 1
ATOM 687 C C . LEU A 1 82 ? -7.002 3.463 10.685 1.00 95.44 82 LEU A C 1
ATOM 689 O O . LEU A 1 82 ? -7.860 2.879 11.342 1.00 95.44 82 LEU A O 1
ATOM 693 N N . LYS A 1 83 ? -6.616 4.713 10.963 1.00 94.75 83 LYS A N 1
ATOM 694 C CA . LYS A 1 83 ? -7.185 5.495 12.065 1.00 94.75 83 LYS A CA 1
ATOM 695 C C . LYS A 1 83 ? -8.685 5.715 11.888 1.00 94.75 83 LYS A C 1
ATOM 697 O O . LYS A 1 83 ? -9.436 5.491 12.830 1.00 94.75 83 LYS A O 1
ATOM 702 N N . ASP A 1 84 ? -9.115 6.127 10.699 1.00 93.75 84 ASP A N 1
ATOM 703 C CA . ASP A 1 84 ? -10.531 6.349 10.411 1.00 93.75 84 ASP A CA 1
ATOM 704 C C . ASP A 1 84 ? -11.310 5.032 10.571 1.00 93.75 84 ASP A C 1
ATOM 706 O O . ASP A 1 84 ? -12.336 5.010 11.240 1.00 93.75 84 ASP A O 1
ATOM 710 N N . SER A 1 85 ? -10.784 3.900 10.085 1.00 90.06 85 SER A N 1
ATOM 711 C CA . SER A 1 85 ? -11.422 2.587 10.271 1.00 90.06 85 SER A CA 1
ATOM 712 C C . SER A 1 85 ? -11.578 2.177 11.740 1.00 90.06 85 SER A C 1
ATOM 714 O O . SER A 1 85 ? -12.555 1.510 12.070 1.00 90.06 85 SER A O 1
ATOM 716 N N . LEU A 1 86 ? -10.656 2.567 12.623 1.00 86.31 86 LEU A N 1
ATOM 717 C CA . LEU A 1 86 ? -10.758 2.298 14.061 1.00 86.31 86 LEU A CA 1
ATOM 718 C C . LEU A 1 86 ? -11.778 3.197 14.771 1.00 86.31 86 LEU A C 1
ATOM 720 O O . LEU A 1 86 ? -12.321 2.792 15.790 1.00 86.31 86 LEU A O 1
ATOM 724 N N . LEU A 1 87 ? -12.032 4.402 14.256 1.00 79.88 87 LEU A N 1
ATOM 725 C CA . LEU A 1 87 ? -12.972 5.362 14.848 1.00 79.88 87 LEU A CA 1
ATOM 726 C C . LEU A 1 87 ? -14.442 5.066 14.516 1.00 79.88 87 LEU A C 1
ATOM 728 O O . LEU A 1 87 ? -15.326 5.579 15.197 1.00 79.88 87 LEU A O 1
ATOM 732 N N . PHE A 1 88 ? -14.700 4.275 13.474 1.00 63.69 88 PHE A N 1
ATOM 733 C CA . PHE A 1 88 ? -16.048 3.909 13.021 1.00 63.69 88 PHE A CA 1
ATOM 734 C C . PHE A 1 88 ? -16.399 2.430 13.281 1.00 63.69 88 PHE A C 1
ATOM 736 O O . PHE A 1 88 ? -17.345 1.918 12.679 1.00 63.69 88 PHE A O 1
ATOM 743 N N . LYS A 1 89 ? -15.639 1.748 14.148 1.00 56.72 89 LYS A N 1
ATOM 744 C CA . LYS A 1 89 ? -15.981 0.436 14.723 1.00 56.72 89 LYS A CA 1
ATOM 745 C C . LYS A 1 89 ? -16.684 0.616 16.061 1.00 56.72 89 LYS A C 1
ATOM 747 O O . LYS A 1 89 ? -17.625 -0.166 16.310 1.00 56.72 89 LYS A O 1
#

Sequence (89 aa):
MQDELGLYYNPILENKKIRMYVRSGTDEIEFRMWNADDPGMWEDHGWVEWSAIKQAADLYREEGRGRPPLHLYDVEIAKRLLKDSLLFK